Protein AF-A0A5R9PX91-F1 (afdb_monomer_lite)

pLDDT: mean 71.37, std 10.43, range [42.34, 85.38]

Organism: NCBI:txid161398

Secondary structure (DSSP, 8-state):
-HHHHHHHHHHHHHHHHHHHHHHHHHHHHHHHHHS---HHHHHHHHHHHHHHHHHHHHHHHTT-HHHHHHHHHHHHHHHHHHH-SSGGGHHHHHHHHHHHHHHHHHHHHHTHHHHHHHHHHHHHH--

Foldseek 3Di:
DVLVVVLVVLVVVLVVLVVLLVVLVVVLVVLVVVDPDDPVLLVLLLVLLQVLLPVVLVCVVVVVVVVNVVSVCVSLPPVLVVQPPDPVSNSSSSNNPSSSSNNSSVSCNVCVVVSSVVSVVVVVVVD

Structure (mmCIF, N/CA/C/O backbone):
data_AF-A0A5R9PX91-F1
#
_entry.id   AF-A0A5R9PX91-F1
#
loop_
_atom_site.group_PDB
_atom_site.id
_atom_site.type_symbol
_atom_site.label_atom_id
_atom_site.label_alt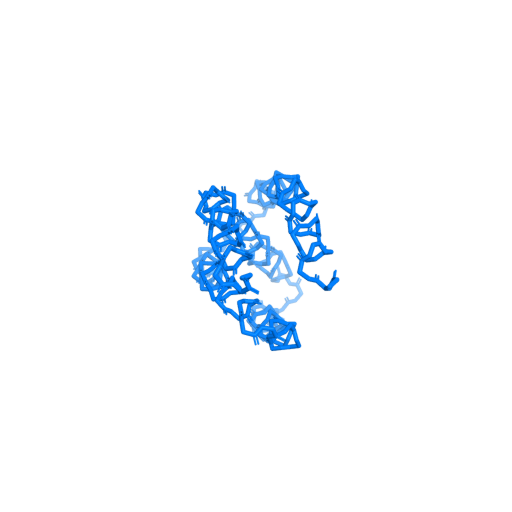_id
_atom_site.label_comp_id
_atom_site.label_asym_id
_atom_site.label_entity_id
_atom_site.label_seq_id
_atom_site.pdbx_PDB_ins_code
_atom_site.Cartn_x
_atom_site.Cartn_y
_atom_site.Cartn_z
_atom_site.occupancy
_atom_site.B_iso_or_equiv
_atom_site.auth_seq_id
_atom_site.auth_comp_id
_atom_site.auth_asym_id
_atom_site.auth_atom_id
_atom_site.pdbx_PDB_model_num
ATOM 1 N N . MET A 1 1 ? -4.653 0.985 29.608 1.00 46.22 1 MET A N 1
ATOM 2 C CA . MET A 1 1 ? -4.145 2.283 29.092 1.00 46.22 1 MET A CA 1
ATOM 3 C C . MET A 1 1 ? -3.630 2.211 27.646 1.00 46.22 1 MET A C 1
ATOM 5 O O . MET A 1 1 ? -3.837 3.182 26.931 1.00 46.22 1 MET A O 1
ATOM 9 N N . GLN A 1 2 ? -3.054 1.093 27.170 1.00 51.03 2 GLN A N 1
ATOM 10 C CA . GLN A 1 2 ? -2.614 0.927 25.766 1.00 51.03 2 GLN A CA 1
ATOM 11 C C . GLN A 1 2 ? -3.743 1.020 24.721 1.00 51.03 2 GLN A C 1
ATOM 13 O O . GLN A 1 2 ? -3.550 1.639 23.681 1.00 51.03 2 GLN A O 1
ATOM 18 N N . GLU A 1 3 ? -4.936 0.474 24.987 1.00 51.03 3 GLU A N 1
ATOM 19 C CA . GLU A 1 3 ? -6.010 0.411 23.975 1.00 51.03 3 GLU A CA 1
ATOM 20 C C . GLU A 1 3 ? -6.609 1.780 23.605 1.00 51.03 3 GLU A C 1
ATOM 22 O O . GLU A 1 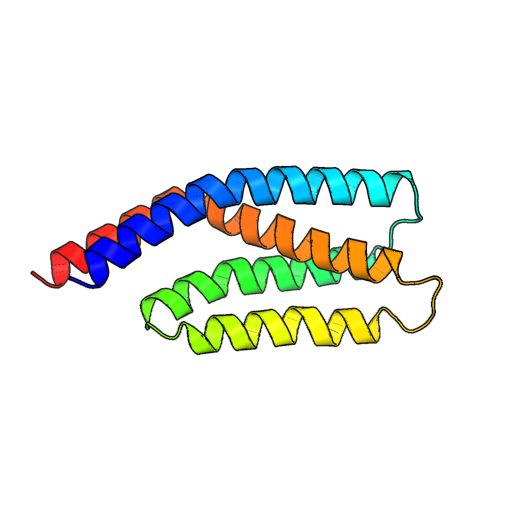3 ? -6.911 2.031 22.440 1.00 51.03 3 GLU A O 1
ATOM 27 N N . ALA A 1 4 ? -6.733 2.700 24.570 1.00 52.50 4 ALA A N 1
ATOM 28 C CA . ALA A 1 4 ? -7.176 4.072 24.304 1.00 52.50 4 ALA A CA 1
ATOM 29 C C . ALA A 1 4 ? -6.136 4.849 23.480 1.00 52.50 4 ALA A C 1
ATOM 31 O O . ALA A 1 4 ? -6.496 5.621 22.591 1.00 52.50 4 ALA A O 1
ATOM 32 N N . HIS A 1 5 ? -4.848 4.592 23.733 1.00 55.66 5 HIS A N 1
ATOM 33 C CA . HIS A 1 5 ? -3.752 5.156 22.954 1.00 55.66 5 HIS A CA 1
ATOM 34 C C . HIS A 1 5 ? -3.746 4.593 21.524 1.00 55.66 5 HIS A C 1
ATOM 36 O O . HIS A 1 5 ? -3.615 5.360 20.575 1.00 55.66 5 HIS A O 1
ATOM 42 N N . LEU A 1 6 ? -3.984 3.285 21.354 1.00 56.44 6 LEU A N 1
ATOM 43 C CA . LEU A 1 6 ? -4.095 2.621 20.050 1.00 56.44 6 LEU A CA 1
ATOM 44 C C . LEU A 1 6 ? -5.291 3.140 19.238 1.00 56.44 6 LEU A C 1
ATOM 46 O O . LEU A 1 6 ? -5.172 3.395 18.044 1.00 56.44 6 LEU A O 1
ATOM 50 N N . ALA A 1 7 ? -6.441 3.345 19.885 1.00 57.28 7 ALA A N 1
ATOM 51 C CA . ALA A 1 7 ? -7.637 3.885 19.241 1.00 57.28 7 ALA A CA 1
ATOM 52 C C . ALA A 1 7 ? -7.434 5.331 18.759 1.00 57.28 7 ALA A C 1
ATOM 54 O O . ALA A 1 7 ? -7.856 5.672 17.651 1.00 57.28 7 ALA A O 1
ATOM 55 N N . ASN A 1 8 ? -6.754 6.167 19.553 1.00 60.47 8 ASN A N 1
ATOM 56 C CA . ASN A 1 8 ? -6.388 7.523 19.139 1.00 60.47 8 ASN A CA 1
ATOM 57 C C . ASN A 1 8 ? -5.351 7.509 18.008 1.00 60.47 8 ASN A C 1
ATOM 59 O O . ASN A 1 8 ? -5.501 8.246 17.035 1.00 60.47 8 ASN A O 1
ATOM 63 N N . PHE A 1 9 ? -4.352 6.626 18.087 1.00 63.06 9 PHE A N 1
ATOM 64 C CA . PHE A 1 9 ? -3.337 6.473 17.044 1.00 63.06 9 PHE A CA 1
ATOM 65 C C . PHE A 1 9 ? -3.956 6.024 15.716 1.00 63.06 9 PHE A C 1
ATOM 67 O O . PHE A 1 9 ? -3.698 6.626 14.679 1.00 63.06 9 PHE A O 1
ATOM 74 N N . ASN A 1 10 ? -4.863 5.045 15.752 1.00 64.88 10 ASN A N 1
ATOM 75 C CA . ASN A 1 10 ? -5.586 4.566 14.575 1.00 64.88 10 ASN A CA 1
ATOM 76 C C . ASN A 1 10 ? -6.490 5.651 13.982 1.00 64.88 10 ASN A C 1
ATOM 78 O O . ASN A 1 10 ? -6.583 5.765 12.762 1.00 64.88 10 ASN A O 1
ATOM 82 N N . LYS A 1 11 ? -7.122 6.491 14.813 1.00 64.62 11 LYS A N 1
ATOM 83 C CA . LYS A 1 11 ? -7.921 7.626 14.330 1.00 64.62 11 LYS A CA 1
ATOM 84 C C . LYS A 1 11 ? -7.061 8.629 13.555 1.00 64.62 11 LYS A C 1
ATOM 86 O O . LYS A 1 11 ? -7.425 8.987 12.436 1.00 64.62 11 LYS A O 1
ATOM 91 N N . VAL A 1 12 ? -5.915 9.025 14.114 1.00 68.00 12 VAL A N 1
ATOM 92 C CA . VAL A 1 12 ? -4.960 9.931 13.451 1.00 68.00 12 VAL A CA 1
ATOM 93 C C . VAL A 1 12 ? -4.409 9.294 12.177 1.00 68.00 12 VAL A C 1
ATOM 95 O O . VAL A 1 12 ? -4.365 9.943 11.134 1.00 68.00 12 VAL A O 1
ATOM 98 N N . PHE A 1 13 ? -4.051 8.011 12.227 1.00 65.75 13 PHE A N 1
ATOM 99 C CA . PHE A 1 13 ? -3.542 7.287 11.068 1.00 65.75 13 PHE A CA 1
ATOM 100 C C . PHE A 1 13 ? -4.570 7.246 9.938 1.00 65.75 13 PHE A C 1
ATOM 102 O O . PHE A 1 13 ? -4.233 7.491 8.787 1.00 65.75 13 PHE A O 1
ATOM 109 N N . ILE A 1 14 ? -5.841 7.015 10.258 1.00 66.25 14 ILE A N 1
ATOM 110 C CA . ILE A 1 14 ? -6.927 7.017 9.281 1.00 66.25 14 ILE A CA 1
ATOM 111 C C . ILE A 1 14 ? -7.176 8.421 8.694 1.00 66.25 14 ILE A C 1
ATOM 113 O O . ILE A 1 14 ? -7.469 8.545 7.505 1.00 66.25 14 ILE A O 1
ATOM 117 N N . GLU A 1 15 ? -7.085 9.486 9.493 1.00 68.94 15 GLU A N 1
ATOM 118 C CA . GLU A 1 15 ? -7.188 10.868 8.991 1.00 68.94 15 GLU A CA 1
ATOM 119 C C . GLU A 1 15 ? -6.019 11.221 8.061 1.00 68.94 15 GLU A C 1
ATOM 121 O O . GLU A 1 15 ? -6.212 11.871 7.033 1.00 68.94 15 GLU A O 1
ATOM 126 N N . LYS A 1 16 ? -4.814 10.737 8.373 1.00 72.06 16 LYS A N 1
ATOM 127 C CA . LYS A 1 16 ? -3.629 10.901 7.524 1.00 72.06 16 LYS A CA 1
ATOM 128 C C . LYS A 1 16 ? -3.641 9.980 6.302 1.00 72.06 16 LYS A C 1
ATOM 130 O O . LYS A 1 16 ? -3.122 10.377 5.264 1.00 72.06 16 LYS A O 1
ATOM 135 N N . ALA A 1 17 ? -4.282 8.814 6.372 1.00 67.75 17 ALA A N 1
ATOM 136 C CA . ALA A 1 17 ? -4.377 7.865 5.262 1.00 67.75 17 ALA A CA 1
ATOM 137 C C . ALA A 1 17 ? -5.079 8.470 4.039 1.00 67.75 17 ALA A C 1
ATOM 139 O O . ALA A 1 17 ? -4.660 8.205 2.919 1.00 67.75 17 ALA A O 1
ATOM 140 N N . GLY A 1 18 ? -6.081 9.336 4.240 1.00 71.25 18 GLY A N 1
ATOM 141 C CA . GLY A 1 18 ? -6.725 10.061 3.138 1.00 71.25 18 GLY A CA 1
ATOM 142 C C . GLY A 1 18 ? -5.761 10.993 2.393 1.00 71.25 18 GLY A C 1
ATOM 143 O O . GLY A 1 18 ? -5.747 11.013 1.166 1.00 71.25 18 GLY A O 1
ATOM 144 N N . TRP A 1 19 ? -4.897 11.705 3.124 1.00 75.31 19 TRP A N 1
ATOM 145 C CA . TRP A 1 19 ? -3.852 12.545 2.530 1.00 75.31 19 TRP A CA 1
ATOM 146 C C . TRP A 1 19 ? -2.778 11.719 1.826 1.00 75.31 19 TRP A C 1
ATOM 148 O O . TRP A 1 19 ? -2.380 12.059 0.716 1.00 75.31 19 TRP A O 1
ATOM 158 N N . ILE A 1 20 ? -2.345 10.612 2.436 1.00 77.88 20 ILE A N 1
ATOM 159 C CA . ILE A 1 20 ? -1.373 9.694 1.830 1.00 77.88 20 ILE A CA 1
ATOM 160 C C . ILE A 1 20 ? -1.935 9.121 0.525 1.00 77.88 20 ILE A C 1
ATOM 162 O O . ILE A 1 20 ? -1.233 9.118 -0.483 1.00 77.88 20 ILE A O 1
ATOM 166 N N . MET A 1 21 ? -3.204 8.704 0.513 1.00 79.44 21 MET A N 1
ATOM 167 C CA . MET A 1 21 ? -3.899 8.212 -0.678 1.00 79.44 21 MET A CA 1
ATOM 168 C C . MET A 1 21 ? -3.957 9.279 -1.777 1.00 79.44 21 MET A C 1
ATOM 170 O O . MET A 1 21 ? -3.620 8.988 -2.921 1.00 79.44 21 MET A O 1
ATOM 174 N N . ALA A 1 22 ? -4.334 10.517 -1.440 1.00 77.38 22 ALA A N 1
ATOM 175 C CA . ALA A 1 22 ? -4.424 11.611 -2.407 1.00 77.38 22 ALA A CA 1
ATOM 176 C C . ALA A 1 22 ? -3.057 11.950 -3.023 1.00 77.38 22 ALA A C 1
ATOM 178 O O . ALA A 1 22 ? -2.936 12.027 -4.244 1.00 77.38 22 ALA A O 1
ATOM 179 N N . VAL A 1 23 ? -2.015 12.087 -2.195 1.00 82.00 23 VAL A N 1
ATOM 180 C CA . VAL A 1 23 ? -0.653 12.407 -2.654 1.00 82.00 23 VAL A CA 1
ATOM 181 C C . VAL A 1 23 ? -0.076 11.276 -3.506 1.00 82.00 23 VAL A C 1
ATOM 183 O O . VAL A 1 23 ? 0.483 11.540 -4.567 1.00 82.00 23 VAL A O 1
ATOM 186 N N . SER A 1 24 ? -0.244 10.018 -3.085 1.00 80.06 24 SER A N 1
ATOM 187 C CA . SER A 1 24 ? 0.252 8.865 -3.850 1.00 80.06 24 SER A CA 1
ATOM 188 C C . SER A 1 24 ? -0.494 8.672 -5.173 1.00 80.06 24 SER A C 1
ATOM 190 O O . SER A 1 24 ? 0.149 8.409 -6.185 1.00 80.06 24 SER A O 1
ATOM 192 N N . SER A 1 25 ? -1.809 8.908 -5.205 1.00 79.81 25 SER A N 1
ATOM 193 C CA . SER A 1 25 ? -2.596 8.873 -6.448 1.00 79.81 25 SER A CA 1
ATOM 194 C C . SER A 1 25 ? -2.164 9.967 -7.424 1.00 79.81 25 SER A C 1
ATOM 196 O O . SER A 1 25 ? -2.031 9.714 -8.619 1.00 79.81 25 SER A O 1
ATOM 198 N N . LEU A 1 26 ? -1.913 11.182 -6.922 1.00 84.88 26 LEU A N 1
ATOM 199 C CA . LEU A 1 26 ? -1.469 12.305 -7.747 1.00 84.88 26 LEU A CA 1
ATOM 200 C C . LEU A 1 26 ? -0.062 12.062 -8.313 1.00 84.88 26 LEU A C 1
ATOM 202 O O . LEU A 1 26 ? 0.180 12.306 -9.493 1.00 84.88 26 LEU A O 1
ATOM 206 N N . ALA A 1 27 ? 0.847 11.529 -7.494 1.00 82.81 27 ALA A N 1
ATOM 207 C CA . ALA A 1 27 ? 2.187 11.148 -7.929 1.00 82.81 27 ALA A CA 1
ATOM 208 C C . ALA A 1 27 ? 2.156 10.010 -8.964 1.00 82.81 27 ALA A C 1
ATOM 210 O O . ALA A 1 27 ? 2.891 10.060 -9.949 1.00 82.81 27 ALA A O 1
ATOM 211 N N . LEU A 1 28 ? 1.281 9.013 -8.779 1.00 81.81 28 LEU A N 1
ATOM 212 C CA . LEU A 1 28 ? 1.107 7.911 -9.726 1.00 81.81 28 LEU A CA 1
ATOM 213 C C . LEU A 1 28 ? 0.566 8.411 -11.071 1.00 81.81 28 LEU A C 1
ATOM 215 O O . LEU A 1 28 ? 1.093 8.034 -12.114 1.00 81.81 28 LEU A O 1
ATOM 219 N N . LEU A 1 29 ? -0.432 9.300 -11.051 1.00 83.31 29 LEU A N 1
ATOM 220 C CA . LEU A 1 29 ? -0.953 9.950 -12.258 1.00 83.31 29 LEU A CA 1
ATOM 221 C C . LEU A 1 29 ? 0.135 10.745 -12.986 1.00 83.31 29 LEU A C 1
ATOM 223 O O . LEU A 1 29 ? 0.263 10.619 -14.200 1.00 83.31 29 LEU A O 1
ATOM 227 N N . GLY A 1 30 ? 0.950 11.508 -12.252 1.00 81.44 30 GLY A N 1
ATOM 228 C CA . GLY A 1 30 ? 2.085 12.231 -12.825 1.00 81.44 30 GLY A CA 1
ATOM 229 C C . GLY A 1 30 ? 3.093 11.299 -13.501 1.00 81.44 30 GLY A C 1
ATOM 230 O O . GLY A 1 30 ? 3.516 11.561 -14.622 1.00 81.44 30 GLY A O 1
ATOM 231 N N . LEU A 1 31 ? 3.427 10.171 -12.870 1.00 80.56 31 LEU A N 1
ATOM 232 C CA . LEU A 1 31 ? 4.341 9.182 -13.448 1.00 80.56 31 LEU A CA 1
ATOM 233 C C . LEU A 1 31 ? 3.773 8.483 -14.684 1.00 80.56 31 LEU A C 1
ATOM 235 O O . LEU A 1 31 ? 4.535 8.222 -15.604 1.00 80.56 31 LEU A O 1
ATOM 239 N N . ILE A 1 32 ? 2.471 8.192 -14.720 1.00 81.19 32 ILE A N 1
ATOM 240 C CA . ILE A 1 32 ? 1.811 7.587 -15.890 1.00 81.19 32 ILE A CA 1
ATOM 241 C C . ILE A 1 32 ? 1.701 8.588 -17.051 1.00 81.19 32 ILE A C 1
ATOM 243 O O . ILE A 1 32 ? 1.711 8.184 -18.208 1.00 81.19 32 ILE A O 1
ATOM 247 N N . MET A 1 33 ? 1.588 9.890 -16.768 1.00 81.44 33 MET A N 1
ATOM 248 C CA . MET A 1 33 ? 1.553 10.922 -17.811 1.00 81.44 33 MET A CA 1
ATOM 249 C C . MET A 1 33 ? 2.934 11.235 -18.400 1.00 81.44 33 MET A C 1
ATOM 251 O O . MET A 1 33 ? 3.016 11.630 -19.559 1.00 81.44 33 MET A O 1
ATOM 255 N N . VAL A 1 34 ? 3.999 11.113 -17.602 1.00 80.75 34 VAL A N 1
ATOM 256 C CA . VAL A 1 34 ? 5.368 11.486 -18.006 1.00 80.75 34 VAL A CA 1
ATOM 257 C C . VAL A 1 34 ? 6.164 10.293 -18.545 1.00 80.75 34 VAL A C 1
ATOM 259 O O . VAL A 1 34 ? 7.034 10.483 -19.391 1.00 80.75 34 VAL A O 1
ATOM 262 N N . PHE A 1 35 ? 5.877 9.076 -18.080 1.00 77.25 35 PHE A N 1
ATOM 263 C CA . PHE A 1 35 ? 6.592 7.855 -18.455 1.00 77.25 35 PHE A CA 1
ATOM 264 C C . PHE A 1 35 ? 5.622 6.766 -18.909 1.00 77.25 35 PHE A C 1
ATOM 266 O O . PHE A 1 35 ? 4.464 6.745 -18.493 1.00 77.25 35 PHE A O 1
ATOM 273 N N . ASP A 1 36 ? 6.118 5.814 -19.703 1.00 79.56 36 ASP A N 1
ATOM 274 C CA . ASP A 1 36 ? 5.316 4.668 -20.122 1.00 79.56 36 ASP A CA 1
ATOM 275 C C . ASP A 1 36 ? 4.799 3.871 -18.918 1.00 79.56 36 ASP A C 1
ATOM 277 O O . ASP A 1 36 ? 5.486 3.624 -17.918 1.00 79.56 36 ASP A O 1
ATOM 281 N N . SER A 1 37 ? 3.529 3.483 -19.005 1.00 75.38 37 SER A N 1
ATOM 282 C CA . SER A 1 37 ? 2.870 2.725 -17.953 1.00 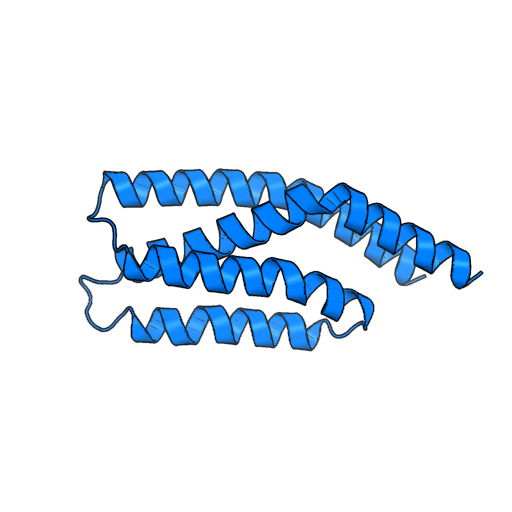75.38 37 SER A CA 1
ATOM 283 C C . SER A 1 37 ? 3.264 1.256 -18.034 1.00 75.38 37 SER A C 1
ATOM 285 O O . SER A 1 37 ? 2.962 0.562 -19.007 1.00 75.38 37 SER A O 1
ATOM 287 N N . SER A 1 38 ? 3.891 0.747 -16.975 1.00 80.62 38 SER A N 1
ATOM 288 C CA . SER A 1 38 ? 4.142 -0.683 -16.851 1.00 80.62 38 SER A CA 1
ATOM 289 C C . SER A 1 38 ? 2.920 -1.372 -16.262 1.00 80.62 38 SER A C 1
ATOM 291 O O . SER A 1 38 ? 2.693 -1.353 -15.050 1.00 80.62 38 SER A O 1
ATOM 293 N N . VAL A 1 39 ? 2.149 -2.034 -17.130 1.00 80.38 39 VAL A N 1
ATOM 294 C CA . VAL A 1 39 ? 0.984 -2.833 -16.723 1.00 80.38 39 VAL A CA 1
ATOM 295 C C . VAL A 1 39 ? 1.374 -3.800 -15.608 1.00 80.38 39 VAL A C 1
ATOM 297 O O . VAL A 1 39 ? 0.705 -3.830 -14.586 1.00 80.38 39 VAL A O 1
ATOM 300 N N . LEU A 1 40 ? 2.499 -4.507 -15.754 1.00 79.38 40 LEU A N 1
ATOM 301 C CA . LEU A 1 40 ? 2.979 -5.497 -14.788 1.00 79.38 40 LEU A CA 1
ATOM 302 C C . LEU A 1 40 ? 3.257 -4.896 -13.399 1.00 79.38 40 LEU A C 1
ATOM 304 O O . LEU A 1 40 ? 2.899 -5.502 -12.387 1.00 79.38 40 LEU A O 1
ATOM 308 N N . ALA A 1 41 ? 3.845 -3.697 -13.335 1.00 79.81 41 ALA A N 1
ATOM 309 C CA . ALA A 1 41 ? 4.080 -3.000 -12.071 1.00 79.81 41 ALA A CA 1
ATOM 310 C C . ALA A 1 41 ? 2.776 -2.549 -11.408 1.00 79.81 41 ALA A C 1
ATOM 312 O O . ALA A 1 41 ? 2.630 -2.681 -10.192 1.00 79.81 41 ALA A O 1
ATOM 313 N N . LEU A 1 42 ? 1.808 -2.077 -12.198 1.00 82.88 42 LEU A N 1
ATOM 314 C CA . LEU A 1 42 ? 0.491 -1.701 -11.691 1.00 82.88 42 LEU A CA 1
ATOM 315 C C . LEU A 1 42 ? -0.281 -2.920 -11.166 1.00 82.88 42 LEU A C 1
ATOM 317 O O . LEU A 1 42 ? -0.827 -2.858 -10.064 1.00 82.88 42 LEU A O 1
ATOM 321 N N . THR A 1 43 ? -0.304 -4.051 -11.885 1.00 82.88 43 THR A N 1
ATOM 322 C CA . THR A 1 43 ? -1.024 -5.255 -11.427 1.00 82.88 43 THR A CA 1
ATOM 323 C C . THR A 1 43 ? -0.397 -5.863 -10.179 1.00 82.88 43 THR A C 1
ATOM 325 O O . THR A 1 43 ? -1.122 -6.204 -9.239 1.00 82.88 43 THR A O 1
ATOM 328 N N . LEU A 1 44 ? 0.934 -5.988 -10.131 1.00 82.12 44 LEU A N 1
ATOM 329 C CA . LEU A 1 44 ? 1.632 -6.468 -8.934 1.00 82.12 44 LEU A CA 1
ATOM 330 C C . LEU A 1 44 ? 1.435 -5.509 -7.761 1.00 82.12 44 LEU A C 1
ATOM 332 O O . LEU A 1 44 ? 1.145 -5.952 -6.649 1.00 82.12 44 LEU A O 1
ATOM 336 N N . GLY A 1 45 ? 1.532 -4.204 -8.021 1.00 83.06 45 GLY A N 1
ATOM 337 C CA . GLY A 1 45 ? 1.347 -3.172 -7.012 1.00 83.06 45 GLY A CA 1
ATOM 338 C C . GLY A 1 45 ? -0.056 -3.202 -6.417 1.00 83.06 45 GLY A C 1
ATOM 339 O O . GLY A 1 45 ? -0.216 -3.210 -5.199 1.00 83.06 45 GLY A O 1
ATOM 340 N N . ALA A 1 46 ? -1.084 -3.324 -7.255 1.00 83.75 46 ALA A N 1
ATOM 341 C CA . ALA A 1 46 ? -2.463 -3.440 -6.796 1.00 83.75 46 ALA A CA 1
ATOM 342 C C . ALA A 1 46 ? -2.701 -4.734 -6.004 1.00 83.75 46 ALA A C 1
ATOM 344 O O . ALA A 1 46 ? -3.330 -4.699 -4.947 1.00 83.75 46 ALA A O 1
ATOM 345 N N . SER A 1 47 ? -2.156 -5.862 -6.464 1.00 85.12 47 SER A N 1
ATOM 346 C CA . SER A 1 47 ? -2.314 -7.162 -5.795 1.00 85.12 47 SER A CA 1
ATOM 347 C C . SER A 1 47 ? -1.686 -7.157 -4.397 1.00 85.12 47 SER A C 1
ATOM 349 O O . SER A 1 47 ? -2.321 -7.555 -3.418 1.00 85.12 47 SER A O 1
ATOM 351 N N . ILE A 1 48 ? -0.460 -6.640 -4.284 1.00 85.38 48 ILE A N 1
ATOM 352 C CA . ILE A 1 48 ? 0.248 -6.505 -3.007 1.00 85.38 48 ILE A CA 1
ATOM 353 C C . ILE A 1 48 ? -0.422 -5.447 -2.125 1.00 85.38 48 ILE A C 1
ATOM 355 O O . ILE A 1 48 ? -0.578 -5.664 -0.922 1.00 85.38 48 ILE A O 1
ATOM 359 N N . GLY A 1 49 ? -0.881 -4.336 -2.702 1.00 82.38 49 GLY A N 1
ATOM 360 C CA . GLY A 1 49 ? -1.623 -3.297 -1.988 1.00 82.38 49 GLY A CA 1
ATOM 361 C C . GLY A 1 49 ? -2.911 -3.829 -1.362 1.00 82.38 49 GLY A C 1
ATOM 362 O O . GLY A 1 49 ? -3.163 -3.574 -0.185 1.00 82.38 49 GLY A O 1
ATOM 363 N N . LEU A 1 50 ? -3.682 -4.637 -2.097 1.00 84.00 50 LEU A N 1
ATOM 364 C CA . LEU A 1 50 ? -4.878 -5.311 -1.579 1.00 84.00 50 LEU A CA 1
ATOM 365 C C . LEU A 1 50 ? -4.532 -6.269 -0.436 1.00 84.00 50 LEU A C 1
ATOM 367 O O . LEU A 1 50 ? -5.172 -6.229 0.616 1.00 84.00 50 LEU A O 1
ATOM 371 N N . PHE A 1 51 ? -3.506 -7.103 -0.622 1.00 83.69 51 PHE A N 1
ATOM 372 C CA . PHE A 1 51 ? -3.078 -8.064 0.393 1.00 83.69 51 PHE A CA 1
ATOM 373 C C . PHE A 1 51 ? -2.657 -7.358 1.689 1.00 83.69 51 PHE A C 1
ATOM 375 O O . PHE A 1 51 ? -3.168 -7.660 2.767 1.00 83.69 51 PHE A O 1
ATOM 382 N N . THR A 1 52 ? -1.797 -6.347 1.578 1.00 81.00 52 THR A N 1
ATOM 383 C CA . THR A 1 52 ? -1.333 -5.539 2.714 1.00 81.00 52 THR A CA 1
ATOM 384 C C . THR A 1 52 ? -2.500 -4.806 3.380 1.00 81.00 52 THR A C 1
ATOM 386 O O . THR A 1 52 ? -2.636 -4.810 4.605 1.00 81.00 52 THR A O 1
ATOM 389 N N . GLY A 1 53 ? -3.401 -4.243 2.570 1.00 75.31 53 GLY A N 1
ATOM 390 C CA . GLY A 1 53 ? -4.601 -3.543 3.013 1.00 75.31 53 GLY A CA 1
ATOM 391 C C . GLY A 1 53 ? -5.543 -4.414 3.850 1.00 75.31 53 GLY A C 1
ATOM 392 O O . GLY A 1 53 ? -6.127 -3.916 4.813 1.00 75.31 53 GLY A O 1
ATOM 393 N N . MET A 1 54 ? -5.659 -5.706 3.528 1.00 78.00 54 MET A N 1
ATOM 394 C CA . MET A 1 54 ? -6.499 -6.669 4.254 1.00 78.00 54 MET A CA 1
ATOM 395 C C . MET A 1 54 ? -5.801 -7.312 5.459 1.00 78.00 54 MET A C 1
ATOM 397 O O . MET A 1 54 ? -6.433 -7.516 6.497 1.00 78.00 54 MET A O 1
ATOM 401 N N . VAL A 1 55 ? -4.511 -7.638 5.341 1.00 77.25 55 VAL A N 1
ATOM 402 C CA . VAL A 1 55 ? -3.774 -8.407 6.358 1.00 77.25 55 VAL A CA 1
ATOM 403 C C . VAL A 1 55 ? -3.294 -7.524 7.511 1.00 77.25 55 VAL A C 1
ATOM 405 O O . VAL A 1 55 ? -3.379 -7.937 8.670 1.00 77.25 55 VAL A O 1
ATOM 408 N N . CYS A 1 56 ? -2.859 -6.290 7.237 1.00 73.19 56 CYS A N 1
ATOM 409 C CA . CYS A 1 56 ? -2.351 -5.394 8.278 1.00 73.19 56 CYS A CA 1
ATOM 410 C C . CYS A 1 56 ? -3.350 -5.118 9.419 1.00 73.19 56 CYS A C 1
ATOM 412 O O . CYS A 1 56 ? -2.928 -5.158 10.579 1.00 73.19 56 CYS A O 1
ATOM 414 N N . PRO A 1 57 ? -4.654 -4.888 9.161 1.00 66.75 57 PRO A N 1
ATOM 415 C CA . PRO A 1 57 ? -5.655 -4.746 10.222 1.00 66.75 57 PRO A CA 1
ATOM 416 C C . PRO A 1 57 ? -5.787 -5.986 11.120 1.00 66.75 57 PRO A C 1
ATOM 418 O O . PRO A 1 57 ? -5.941 -5.853 12.335 1.00 66.75 57 PRO A O 1
ATOM 421 N N . LEU A 1 58 ? -5.693 -7.192 10.544 1.00 69.06 58 LEU A N 1
ATOM 422 C CA . LEU A 1 58 ? -5.784 -8.460 11.282 1.00 69.06 58 LEU A CA 1
ATOM 423 C C . LEU A 1 58 ? -4.561 -8.684 12.177 1.00 69.06 58 LEU A C 1
ATOM 425 O O . LEU A 1 58 ? -4.685 -9.127 13.318 1.00 69.06 58 LEU A O 1
ATOM 429 N N . LEU A 1 59 ? -3.374 -8.350 11.677 1.00 69.75 59 LEU A N 1
ATOM 430 C CA . LEU A 1 59 ? -2.132 -8.421 12.446 1.00 69.75 59 LEU A CA 1
ATOM 431 C C . LEU A 1 59 ? -2.100 -7.386 13.574 1.00 69.75 59 LEU A C 1
ATOM 433 O O . LEU A 1 59 ? -1.660 -7.698 14.683 1.00 69.75 59 LEU A O 1
ATOM 437 N N . TRP A 1 60 ? -2.659 -6.196 13.337 1.00 66.00 60 TRP A N 1
ATOM 438 C CA . TRP A 1 60 ? -2.814 -5.178 14.375 1.00 66.00 60 TRP A CA 1
ATOM 439 C C . TRP A 1 60 ? -3.735 -5.647 15.508 1.00 66.00 60 TRP A C 1
ATOM 441 O O . TRP A 1 60 ? -3.474 -5.365 16.675 1.00 66.00 60 TRP A O 1
ATOM 451 N N . GLN A 1 61 ? -4.780 -6.422 15.195 1.00 64.88 61 GLN A N 1
ATOM 452 C CA . GLN A 1 61 ? -5.680 -6.991 16.206 1.00 64.88 61 GLN A CA 1
ATOM 453 C C . GLN A 1 61 ? -4.960 -7.931 17.185 1.00 64.88 61 GLN A C 1
ATOM 455 O O . GLN A 1 61 ? -5.353 -8.003 18.357 1.00 64.88 61 GLN A O 1
ATOM 460 N N . LYS A 1 62 ? -3.944 -8.655 16.701 1.00 66.94 62 LYS A N 1
ATOM 461 C CA . LYS A 1 62 ? -3.140 -9.613 17.473 1.00 66.94 62 LYS A CA 1
ATOM 462 C C . LYS A 1 62 ? -1.923 -8.975 18.159 1.00 66.94 62 LYS A C 1
ATOM 464 O O . LYS A 1 62 ? -1.112 -9.703 18.715 1.00 66.94 62 LYS A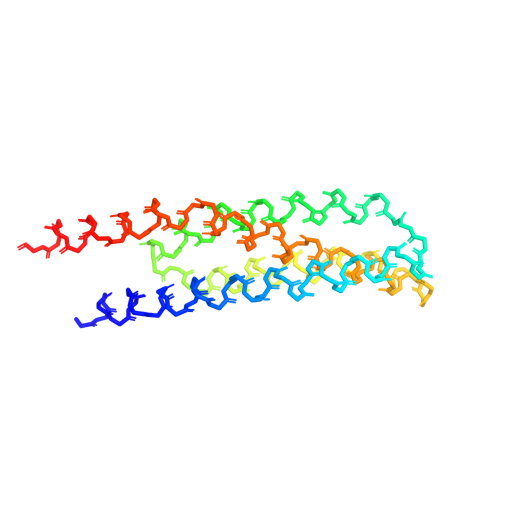 O 1
ATOM 469 N N . ASP A 1 63 ? -1.804 -7.645 18.111 1.00 66.81 63 ASP A N 1
ATOM 470 C CA . ASP A 1 63 ? -0.670 -6.861 18.628 1.00 66.81 63 ASP A CA 1
ATOM 471 C C . ASP A 1 63 ? 0.693 -7.232 18.000 1.00 66.81 63 ASP A C 1
ATOM 473 O O . ASP A 1 63 ? 1.763 -6.993 18.555 1.00 66.81 63 ASP A O 1
ATOM 477 N N . LEU A 1 64 ? 0.669 -7.791 16.784 1.00 69.50 64 LEU A N 1
ATOM 478 C CA . LEU A 1 64 ? 1.858 -8.208 16.032 1.00 69.50 64 LEU A CA 1
ATOM 479 C C . LEU A 1 64 ? 2.404 -7.058 15.171 1.00 69.50 64 LEU A C 1
ATOM 481 O O . LEU A 1 64 ? 2.589 -7.188 13.960 1.00 69.50 64 LEU A O 1
ATOM 485 N N . GLN A 1 65 ? 2.662 -5.907 15.792 1.00 66.19 65 GLN A N 1
ATOM 486 C CA . GLN A 1 65 ? 3.091 -4.683 15.096 1.00 66.19 65 GLN A CA 1
ATOM 487 C C . GLN A 1 65 ? 4.439 -4.855 14.373 1.00 66.19 65 GLN A C 1
ATOM 489 O O . GLN A 1 65 ? 4.622 -4.350 13.266 1.00 66.19 65 GLN A O 1
ATOM 494 N N . PHE A 1 66 ? 5.353 -5.636 14.956 1.00 64.75 66 PHE A N 1
ATOM 495 C CA . PHE A 1 66 ? 6.637 -5.981 14.337 1.00 64.75 66 PHE A CA 1
ATOM 496 C C . PHE A 1 66 ? 6.460 -6.781 13.038 1.00 64.75 66 PHE A C 1
ATOM 498 O O . PHE A 1 66 ? 7.164 -6.546 12.058 1.00 64.75 66 PHE A O 1
ATOM 505 N N . LEU A 1 67 ? 5.474 -7.684 13.002 1.00 66.56 67 LEU A N 1
ATOM 506 C CA . LEU A 1 67 ? 5.198 -8.506 11.827 1.00 66.56 67 LEU A CA 1
ATOM 507 C C . LEU A 1 67 ? 4.589 -7.676 10.691 1.00 66.56 67 LEU A C 1
ATOM 509 O O . LEU A 1 67 ? 4.932 -7.906 9.537 1.00 66.56 67 LEU A O 1
ATOM 513 N N . ASN A 1 68 ? 3.772 -6.665 11.011 1.00 67.62 68 ASN A N 1
ATOM 514 C CA . ASN A 1 68 ? 3.326 -5.674 10.025 1.00 67.62 68 ASN A CA 1
ATOM 515 C C . ASN A 1 68 ? 4.513 -4.946 9.384 1.00 67.62 68 ASN A C 1
ATOM 517 O O . ASN A 1 68 ? 4.562 -4.813 8.164 1.00 67.62 68 ASN A O 1
ATOM 521 N N . LEU A 1 69 ? 5.488 -4.513 10.187 1.00 68.69 69 LEU A N 1
ATOM 522 C CA . LEU A 1 69 ? 6.659 -3.803 9.675 1.00 68.69 69 LEU A CA 1
ATOM 523 C C . LEU A 1 69 ? 7.524 -4.700 8.773 1.00 68.69 69 LEU A C 1
ATOM 525 O O . LEU A 1 69 ? 7.972 -4.267 7.713 1.00 68.69 69 LEU A O 1
ATOM 529 N N . LEU A 1 70 ? 7.734 -5.956 9.171 1.00 70.50 70 LEU A N 1
ATOM 530 C 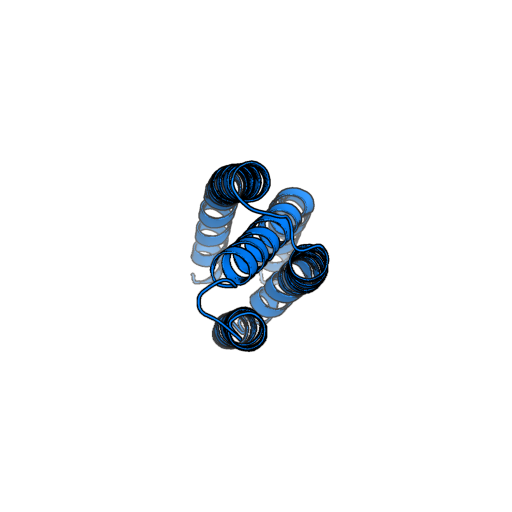CA . LEU A 1 70 ? 8.485 -6.942 8.390 1.00 70.50 70 LEU A CA 1
ATOM 531 C C . LEU A 1 70 ? 7.796 -7.266 7.063 1.00 70.50 70 LEU A C 1
ATOM 533 O O . LEU A 1 70 ? 8.440 -7.268 6.018 1.00 70.50 70 LEU A O 1
ATOM 537 N N . LEU A 1 71 ? 6.486 -7.506 7.104 1.00 70.19 71 LEU A N 1
ATOM 538 C CA . LEU A 1 71 ? 5.695 -7.925 5.951 1.00 70.19 71 LEU A CA 1
ATOM 539 C C . LEU A 1 71 ? 5.580 -6.802 4.913 1.00 70.19 71 LEU A C 1
ATOM 541 O O . LEU A 1 71 ? 5.754 -7.057 3.724 1.00 70.19 71 LEU A O 1
ATOM 545 N N . VAL A 1 72 ? 5.394 -5.556 5.361 1.00 69.62 72 VAL A N 1
ATOM 546 C CA . VAL A 1 72 ? 5.413 -4.371 4.488 1.00 69.62 72 VAL A CA 1
ATOM 547 C C . VAL A 1 72 ? 6.794 -4.184 3.858 1.00 69.62 72 VAL A C 1
ATOM 549 O O . VAL A 1 72 ? 6.883 -4.013 2.648 1.00 69.62 72 VAL A O 1
ATOM 552 N N . ASN A 1 73 ? 7.882 -4.289 4.625 1.00 69.50 73 ASN A N 1
ATOM 553 C CA . ASN A 1 73 ? 9.227 -4.152 4.058 1.00 69.50 73 ASN A CA 1
ATOM 554 C C . ASN A 1 73 ? 9.550 -5.257 3.041 1.00 69.50 73 ASN A C 1
ATOM 556 O O . ASN A 1 73 ? 10.052 -4.957 1.961 1.00 69.50 73 ASN A O 1
ATOM 560 N N . PHE A 1 74 ? 9.217 -6.518 3.327 1.00 71.62 74 PHE A N 1
ATOM 561 C CA . PHE A 1 74 ? 9.456 -7.625 2.395 1.00 71.62 74 PHE A CA 1
ATOM 562 C C . PHE A 1 74 ? 8.658 -7.479 1.093 1.00 71.62 74 PHE A C 1
ATOM 564 O O . PHE A 1 74 ? 9.215 -7.658 0.010 1.00 71.62 74 PHE A O 1
ATOM 571 N N . LEU A 1 75 ? 7.375 -7.120 1.192 1.00 70.50 75 LEU A N 1
ATOM 572 C CA . LEU A 1 75 ? 6.490 -6.950 0.038 1.00 70.50 75 LEU A CA 1
ATOM 573 C C . LEU A 1 75 ? 6.807 -5.708 -0.799 1.00 70.50 75 LEU A C 1
ATOM 575 O O . LEU A 1 75 ? 6.458 -5.669 -1.975 1.00 70.50 75 LEU A O 1
ATOM 579 N N . PHE A 1 76 ? 7.460 -4.702 -0.218 1.00 70.50 76 PHE A N 1
ATOM 580 C CA . PHE A 1 76 ? 7.873 -3.506 -0.946 1.00 70.50 76 PHE A CA 1
ATOM 581 C C . PHE A 1 76 ? 9.262 -3.673 -1.561 1.00 70.50 76 PHE A C 1
ATOM 583 O O . PHE A 1 76 ? 9.449 -3.342 -2.727 1.00 70.50 76 PHE A O 1
ATOM 590 N N . ILE A 1 77 ? 10.237 -4.195 -0.812 1.00 70.69 77 ILE A N 1
ATOM 591 C CA . ILE A 1 77 ? 11.647 -4.202 -1.224 1.00 70.69 77 ILE A CA 1
ATOM 592 C C . ILE A 1 77 ? 11.912 -5.269 -2.288 1.00 70.69 77 ILE A C 1
ATOM 594 O O . ILE A 1 77 ? 12.478 -4.946 -3.328 1.00 70.69 77 ILE A O 1
ATOM 598 N N . LEU A 1 78 ? 11.484 -6.521 -2.082 1.00 70.44 78 LEU A N 1
ATOM 599 C CA . LEU A 1 78 ? 11.816 -7.613 -3.010 1.00 70.44 78 LEU A CA 1
ATOM 600 C C . LEU A 1 78 ? 11.260 -7.394 -4.427 1.00 70.44 78 LEU A C 1
ATOM 602 O O . LEU A 1 78 ? 12.034 -7.513 -5.380 1.00 70.44 78 LEU A O 1
ATOM 606 N N . PRO A 1 79 ? 9.974 -7.032 -4.613 1.00 68.56 79 PRO A N 1
ATOM 607 C CA . PRO A 1 79 ? 9.443 -6.800 -5.952 1.00 68.56 79 PRO A CA 1
ATOM 608 C C . PRO A 1 79 ? 10.010 -5.528 -6.583 1.00 68.56 79 PRO A C 1
ATOM 610 O O . PRO A 1 79 ? 10.249 -5.511 -7.785 1.00 68.56 79 PRO A O 1
ATOM 613 N N . SER A 1 80 ? 10.293 -4.488 -5.789 1.00 66.69 80 SER A N 1
ATOM 614 C CA . SER A 1 80 ? 10.926 -3.266 -6.305 1.00 66.69 80 SER A CA 1
ATOM 615 C C . SER A 1 80 ? 12.340 -3.530 -6.820 1.00 66.69 80 SER A C 1
ATOM 617 O O . SER A 1 80 ? 12.694 -3.037 -7.886 1.00 66.69 80 SER A O 1
ATOM 619 N N . VAL A 1 81 ? 13.129 -4.346 -6.110 1.00 70.69 81 VAL A N 1
ATOM 620 C CA . VAL A 1 81 ? 14.478 -4.751 -6.544 1.00 70.69 81 VAL A CA 1
ATOM 621 C C . VAL A 1 81 ? 14.412 -5.611 -7.807 1.00 70.69 81 VAL A C 1
ATOM 623 O O . VAL A 1 81 ? 15.195 -5.393 -8.724 1.00 70.69 81 VAL A O 1
ATOM 626 N N . TYR A 1 82 ? 13.448 -6.532 -7.901 1.00 71.62 82 TYR A N 1
ATOM 627 C CA . TYR A 1 82 ? 13.232 -7.330 -9.113 1.00 71.62 82 TYR A CA 1
ATOM 628 C C . TYR A 1 82 ? 12.845 -6.470 -10.329 1.00 71.62 82 TYR A C 1
ATOM 630 O O . TYR A 1 82 ? 13.277 -6.738 -11.449 1.00 71.62 82 TYR A O 1
ATOM 638 N N . LEU A 1 83 ? 12.048 -5.420 -10.112 1.00 69.19 83 LEU A N 1
ATOM 639 C CA . LEU A 1 83 ? 11.631 -4.484 -11.159 1.00 69.19 83 LEU A CA 1
ATOM 640 C C . LEU A 1 83 ? 12.731 -3.480 -11.551 1.00 69.19 83 LEU A C 1
ATOM 642 O O . LEU A 1 83 ? 12.636 -2.887 -12.618 1.00 69.19 83 LEU A O 1
ATOM 646 N N . MET A 1 84 ? 13.779 -3.306 -10.738 1.00 68.75 84 MET A N 1
ATOM 647 C CA . MET A 1 84 ? 14.930 -2.420 -10.988 1.00 68.75 84 MET A CA 1
ATOM 648 C C . MET A 1 84 ? 16.064 -3.110 -11.774 1.00 68.75 84 MET A C 1
ATOM 650 O O . MET A 1 84 ? 17.242 -2.849 -11.535 1.00 68.75 84 MET A O 1
ATOM 654 N N . ASN A 1 85 ? 15.747 -3.976 -12.740 1.00 63.94 85 ASN A N 1
ATOM 655 C CA . ASN A 1 85 ? 16.766 -4.692 -13.523 1.00 63.94 85 ASN A CA 1
ATOM 656 C C . ASN A 1 85 ? 17.590 -3.784 -14.469 1.00 63.94 85 ASN A C 1
ATOM 658 O O . ASN A 1 85 ? 18.562 -4.243 -15.064 1.00 63.94 85 ASN A O 1
ATOM 662 N N . SER A 1 86 ? 17.249 -2.496 -14.601 1.00 55.84 86 SER A N 1
ATOM 663 C CA . SER A 1 86 ? 18.092 -1.468 -15.231 1.00 55.84 86 SER A CA 1
ATOM 664 C C . SER A 1 86 ? 17.761 -0.061 -14.709 1.00 55.84 86 SER A C 1
ATOM 666 O O . SER A 1 86 ? 16.680 0.176 -14.165 1.00 55.84 86 SER A O 1
ATOM 668 N N . THR A 1 87 ? 18.670 0.900 -14.905 1.00 56.78 87 THR A N 1
ATOM 669 C CA . THR A 1 87 ? 18.481 2.320 -14.542 1.00 56.78 87 THR A CA 1
ATOM 670 C C . THR A 1 87 ? 17.298 2.979 -15.252 1.00 56.78 87 THR A C 1
ATOM 672 O O . THR A 1 87 ? 16.730 3.933 -14.726 1.00 56.78 87 THR A O 1
ATOM 675 N N . GLU A 1 88 ? 16.875 2.453 -16.402 1.00 58.22 88 GLU A N 1
ATOM 676 C CA . GLU A 1 88 ? 15.680 2.931 -17.098 1.00 58.22 88 GLU A CA 1
ATOM 677 C C . GLU A 1 88 ? 14.386 2.469 -16.420 1.00 58.22 88 GLU A C 1
ATOM 679 O O . GLU A 1 88 ? 13.368 3.121 -16.581 1.00 58.22 88 GLU A O 1
ATOM 684 N N . GLN A 1 89 ? 14.399 1.429 -15.582 1.00 68.81 89 GLN A N 1
ATOM 685 C CA . GLN A 1 89 ? 13.195 0.867 -14.946 1.00 68.81 89 GLN A CA 1
ATOM 686 C C . GLN A 1 89 ? 12.889 1.457 -13.560 1.00 68.81 89 GLN A C 1
ATOM 688 O O . GLN A 1 89 ? 11.979 1.010 -12.861 1.00 68.81 89 GLN A O 1
ATOM 693 N N . VAL A 1 90 ? 13.601 2.508 -13.150 1.00 74.75 90 VAL A N 1
ATOM 694 C CA . VAL A 1 90 ? 13.375 3.172 -11.856 1.00 74.75 90 VAL A CA 1
ATOM 695 C C . VAL A 1 90 ? 11.941 3.709 -11.748 1.00 74.75 90 VAL A C 1
ATOM 697 O O . VAL A 1 90 ? 11.296 3.545 -10.712 1.00 74.75 90 VAL A O 1
ATOM 700 N N . HIS A 1 91 ? 11.394 4.274 -12.829 1.00 76.88 91 HIS A N 1
ATOM 701 C CA . HIS A 1 91 ? 10.007 4.754 -12.861 1.00 76.88 91 HIS A CA 1
ATOM 702 C C . HIS A 1 91 ? 8.983 3.614 -12.714 1.00 76.88 91 HIS A C 1
ATOM 704 O O . HIS A 1 91 ? 7.935 3.817 -12.106 1.00 76.88 91 HIS A O 1
ATOM 710 N N . VAL A 1 92 ? 9.307 2.402 -13.182 1.00 78.81 92 VAL A N 1
ATOM 711 C CA . VAL A 1 92 ? 8.478 1.192 -13.030 1.00 78.81 92 VAL A CA 1
ATOM 712 C C . VAL A 1 92 ? 8.389 0.773 -11.561 1.00 78.81 92 VAL A C 1
ATOM 714 O O . VAL A 1 92 ? 7.302 0.478 -11.062 1.00 78.81 92 VAL A O 1
ATOM 717 N N . ALA A 1 93 ? 9.507 0.816 -10.833 1.00 80.38 93 ALA A N 1
ATOM 718 C CA . ALA A 1 93 ? 9.518 0.565 -9.392 1.00 80.38 93 ALA A CA 1
ATOM 719 C C . ALA A 1 93 ? 8.734 1.642 -8.616 1.00 80.38 93 ALA A C 1
ATOM 721 O O . ALA A 1 93 ? 7.986 1.316 -7.694 1.00 80.38 93 ALA A O 1
ATOM 722 N N . PHE A 1 94 ? 8.820 2.915 -9.021 1.00 80.06 94 PHE A N 1
ATOM 723 C CA . PHE A 1 94 ? 7.999 3.978 -8.430 1.00 80.06 94 PHE A CA 1
ATOM 724 C C . PHE A 1 94 ? 6.501 3.797 -8.710 1.00 80.06 94 PHE A C 1
ATOM 726 O O . PHE A 1 94 ? 5.699 3.938 -7.785 1.00 80.06 94 PHE A O 1
ATOM 733 N N . GLN A 1 95 ? 6.116 3.440 -9.941 1.00 82.25 95 GLN A N 1
ATOM 734 C CA . GLN A 1 95 ? 4.729 3.104 -10.288 1.00 82.25 95 GLN A CA 1
ATOM 735 C C . GLN A 1 95 ? 4.215 1.944 -9.423 1.00 82.25 95 GLN A C 1
ATOM 737 O O . GLN A 1 95 ? 3.113 2.030 -8.879 1.00 82.25 95 GLN A O 1
ATOM 742 N N . PHE A 1 96 ? 5.026 0.899 -9.226 1.00 84.56 96 PHE A N 1
ATOM 743 C CA . PHE A 1 96 ? 4.711 -0.209 -8.324 1.00 84.56 96 PHE A CA 1
ATOM 744 C C . PHE A 1 96 ? 4.470 0.279 -6.887 1.00 84.56 96 PHE A C 1
ATOM 746 O O . PHE A 1 96 ? 3.370 0.098 -6.364 1.00 84.56 96 PHE A O 1
ATOM 753 N N . ILE A 1 97 ? 5.453 0.944 -6.266 1.00 82.81 97 ILE A N 1
ATOM 754 C CA . ILE A 1 97 ? 5.379 1.391 -4.863 1.00 82.81 97 ILE A CA 1
ATOM 755 C C . ILE A 1 97 ? 4.166 2.295 -4.639 1.00 82.81 97 ILE A C 1
ATOM 757 O O . ILE A 1 97 ? 3.411 2.103 -3.684 1.00 82.81 97 ILE A O 1
ATOM 761 N N . LEU A 1 98 ? 3.953 3.268 -5.526 1.00 82.62 98 LEU A N 1
ATOM 762 C CA . LEU A 1 98 ? 2.827 4.189 -5.412 1.00 82.62 98 LEU A CA 1
ATOM 763 C C . LEU A 1 98 ? 1.494 3.461 -5.545 1.00 82.62 98 LEU A C 1
ATOM 765 O O . LEU A 1 98 ? 0.595 3.720 -4.752 1.00 82.62 98 LEU A O 1
ATOM 769 N N . THR A 1 99 ? 1.389 2.492 -6.456 1.00 84.75 99 THR A N 1
ATOM 770 C CA . THR A 1 99 ? 0.174 1.679 -6.594 1.00 84.75 99 THR A CA 1
ATOM 771 C C . THR A 1 99 ? -0.099 0.856 -5.336 1.00 84.75 99 THR A C 1
ATOM 773 O O . THR A 1 99 ? -1.237 0.834 -4.864 1.00 84.75 99 THR A O 1
ATOM 776 N N . VAL A 1 100 ? 0.927 0.240 -4.732 1.00 84.62 100 VAL A N 1
ATOM 777 C CA . VAL A 1 100 ? 0.780 -0.489 -3.458 1.00 84.62 100 VAL A CA 1
ATOM 778 C C . VAL A 1 100 ? 0.250 0.439 -2.364 1.00 84.62 100 VAL A C 1
ATOM 780 O O . VAL A 1 100 ? -0.717 0.096 -1.677 1.00 84.62 100 VAL A O 1
ATOM 783 N N . ILE A 1 101 ? 0.851 1.624 -2.214 1.00 83.25 101 ILE A N 1
ATOM 784 C CA . ILE A 1 101 ? 0.454 2.611 -1.200 1.00 83.25 101 ILE A CA 1
ATOM 785 C C . ILE A 1 101 ? -0.983 3.071 -1.440 1.00 83.25 101 ILE A C 1
ATOM 787 O O . ILE A 1 101 ? -1.792 3.051 -0.510 1.00 83.25 101 ILE A O 1
ATOM 791 N N . THR A 1 102 ? -1.324 3.456 -2.669 1.00 83.75 102 THR A N 1
ATOM 792 C CA . THR A 1 102 ? -2.658 3.952 -3.019 1.00 83.75 102 THR A CA 1
ATOM 793 C C . THR A 1 102 ? -3.727 2.892 -2.772 1.00 83.75 102 THR A C 1
ATOM 795 O O . THR A 1 102 ? -4.721 3.173 -2.107 1.00 83.75 102 THR A O 1
ATOM 798 N N . VAL A 1 103 ? -3.519 1.653 -3.220 1.00 84.56 103 VAL A N 1
ATOM 799 C CA . VAL A 1 103 ? -4.511 0.581 -3.051 1.00 84.56 103 VAL A CA 1
ATOM 800 C C . VAL A 1 103 ? -4.632 0.149 -1.587 1.00 84.56 103 VAL A C 1
ATOM 802 O O . VAL A 1 103 ? -5.745 -0.000 -1.083 1.00 84.56 103 VAL A O 1
ATOM 805 N N . SER A 1 104 ? -3.517 0.027 -0.859 1.00 81.56 104 SER A N 1
ATOM 806 C CA . SER A 1 104 ? -3.551 -0.317 0.569 1.00 81.56 104 SER A CA 1
ATOM 807 C C . SER A 1 104 ? -4.252 0.765 1.398 1.00 81.56 104 SER A C 1
ATOM 809 O O . SER A 1 104 ? -5.052 0.452 2.284 1.00 81.56 104 SER A O 1
ATOM 811 N N . THR A 1 105 ? -3.980 2.044 1.121 1.00 78.12 105 THR A N 1
ATOM 812 C CA . THR A 1 105 ? -4.637 3.162 1.818 1.00 78.12 105 THR A CA 1
ATOM 813 C C . THR A 1 105 ? -6.110 3.286 1.444 1.00 78.12 105 THR A C 1
ATOM 815 O O . THR A 1 105 ? -6.928 3.536 2.331 1.00 78.12 105 THR A O 1
ATOM 818 N N . LEU A 1 106 ? -6.476 3.015 0.187 1.00 81.50 106 LEU A N 1
ATOM 819 C CA . LEU A 1 106 ? -7.869 2.940 -0.253 1.00 81.50 106 LEU A CA 1
ATOM 820 C C . LEU A 1 106 ? -8.636 1.854 0.508 1.00 81.50 106 LEU A C 1
ATOM 822 O O . LEU A 1 106 ? -9.729 2.121 1.006 1.00 81.50 106 LEU A O 1
ATOM 826 N N . CYS A 1 107 ? -8.061 0.657 0.675 1.00 79.69 107 CYS A N 1
ATOM 827 C CA . CYS A 1 107 ? -8.671 -0.392 1.495 1.00 79.69 107 CYS A CA 1
ATOM 828 C C . CYS A 1 107 ? -8.957 0.110 2.913 1.00 79.69 107 CYS A C 1
ATOM 830 O O . CYS A 1 107 ? -10.061 -0.062 3.427 1.00 79.69 107 CYS A O 1
ATOM 832 N N . TRP A 1 108 ? -7.997 0.779 3.545 1.00 75.06 108 TRP A N 1
ATOM 833 C CA . TRP A 1 108 ? -8.177 1.277 4.910 1.00 75.06 108 TRP A CA 1
ATOM 834 C C . TRP A 1 108 ? -9.186 2.417 4.988 1.00 75.06 108 TRP A C 1
ATOM 836 O O . TRP A 1 108 ? -9.924 2.514 5.968 1.00 75.06 108 TRP A O 1
AT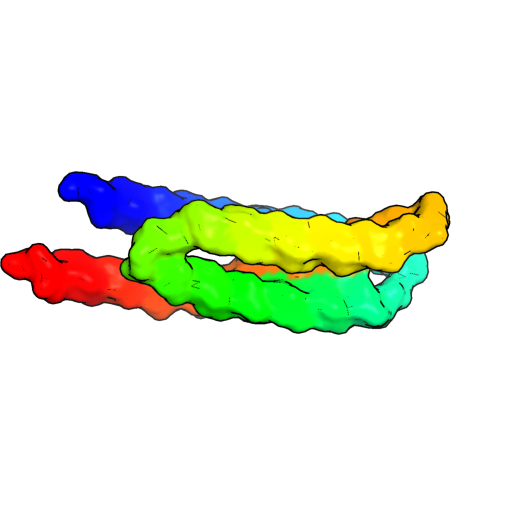OM 846 N N . PHE A 1 109 ? -9.256 3.254 3.955 1.00 74.31 109 PHE A N 1
ATOM 847 C CA . PHE A 1 109 ? -10.252 4.309 3.852 1.00 74.31 109 PHE A CA 1
ATOM 848 C C . PHE A 1 109 ? -11.668 3.734 3.710 1.00 74.31 109 PHE A C 1
ATOM 850 O O . PHE A 1 109 ? -12.561 4.117 4.464 1.00 74.31 109 PHE A O 1
ATOM 857 N N . VAL A 1 110 ? -11.867 2.762 2.815 1.00 75.50 110 VAL A N 1
ATOM 858 C CA . VAL A 1 110 ? -13.165 2.099 2.590 1.00 75.50 110 VAL A CA 1
ATOM 859 C C . VAL A 1 110 ? -13.605 1.311 3.824 1.00 75.50 110 VAL A C 1
ATOM 861 O O . VAL A 1 110 ? -14.760 1.391 4.244 1.00 75.50 110 VAL A O 1
ATOM 864 N N . PHE A 1 111 ? -12.687 0.581 4.457 1.00 71.75 111 PHE A N 1
ATOM 865 C CA . PHE A 1 111 ? -12.992 -0.217 5.642 1.00 71.75 111 PHE A CA 1
ATOM 866 C C . PHE A 1 111 ? -12.909 0.570 6.954 1.00 71.75 111 PHE A C 1
ATOM 868 O O . PHE A 1 111 ? -13.174 -0.009 8.006 1.00 71.75 111 PHE A O 1
ATOM 875 N N . LYS A 1 112 ? -12.635 1.883 6.920 1.00 69.62 112 LYS A N 1
ATOM 876 C CA . LYS A 1 112 ? -12.504 2.773 8.089 1.00 69.62 112 LYS A CA 1
ATOM 877 C C . LYS A 1 112 ? -13.613 2.584 9.118 1.00 69.62 112 LYS A C 1
ATOM 879 O O . LYS A 1 112 ? -13.340 2.435 10.306 1.00 69.62 112 LYS A O 1
ATOM 884 N N . SER A 1 113 ? -14.868 2.607 8.675 1.00 64.19 113 SER A N 1
ATOM 885 C CA . SER A 1 113 ? -16.040 2.500 9.552 1.00 64.19 113 SER A CA 1
ATOM 886 C C . SER A 1 113 ? -16.102 1.142 10.253 1.00 64.19 113 SER A C 1
ATOM 888 O O . SER A 1 113 ? -16.322 1.089 11.464 1.00 64.19 113 SER A O 1
ATOM 890 N N . LYS A 1 114 ? -15.821 0.057 9.522 1.00 66.25 114 LYS A N 1
ATOM 891 C CA . LYS A 1 114 ? -15.723 -1.298 10.079 1.00 66.25 114 LYS A CA 1
ATOM 892 C C . LYS A 1 114 ? -14.531 -1.427 11.022 1.00 66.25 114 LYS A C 1
ATOM 894 O O . LYS A 1 114 ? -14.699 -1.976 12.099 1.00 66.25 114 LYS A O 1
ATOM 899 N N . LEU A 1 115 ? -13.375 -0.863 10.680 1.00 64.62 115 LEU A N 1
ATOM 900 C CA . LEU A 1 115 ? -12.161 -0.876 11.503 1.00 64.62 115 LEU A CA 1
ATOM 901 C C . LEU A 1 115 ? -12.380 -0.146 12.837 1.00 64.62 115 LEU A C 1
ATOM 903 O O . LEU A 1 115 ? -12.060 -0.676 13.897 1.00 64.62 115 LEU A O 1
ATOM 907 N N . ILE A 1 116 ? -13.008 1.033 12.803 1.00 65.25 116 ILE A N 1
ATOM 908 C CA . ILE A 1 116 ? -13.352 1.809 14.004 1.00 65.25 116 ILE A CA 1
ATOM 909 C C . ILE A 1 116 ? -14.395 1.073 14.854 1.00 65.25 116 ILE A C 1
ATOM 911 O O . ILE A 1 116 ? -14.258 1.023 16.077 1.00 65.25 116 ILE A O 1
ATOM 915 N N . ALA A 1 117 ? -15.433 0.499 14.239 1.00 63.53 117 ALA A N 1
ATOM 916 C CA . ALA A 1 117 ? -16.440 -0.284 14.956 1.00 63.53 117 ALA A CA 1
ATOM 917 C C . ALA A 1 117 ? -15.826 -1.539 15.598 1.00 63.53 117 ALA A C 1
ATOM 919 O O . ALA A 1 117 ? -16.080 -1.823 16.765 1.00 63.53 117 ALA A O 1
ATOM 920 N N . PHE A 1 118 ? -14.956 -2.235 14.872 1.00 60.06 118 PHE A N 1
ATOM 921 C CA . PHE A 1 118 ? -14.260 -3.435 15.326 1.00 60.06 118 PHE A CA 1
ATOM 922 C C . PHE A 1 118 ? -13.317 -3.147 16.505 1.00 60.06 118 PHE A C 1
ATOM 924 O O . PHE A 1 118 ? -13.322 -3.874 17.498 1.00 60.06 118 PHE A O 1
ATOM 931 N N . LEU A 1 119 ? -12.595 -2.022 16.468 1.00 60.03 119 LEU A N 1
ATOM 932 C CA . LEU A 1 119 ? -11.783 -1.542 17.593 1.00 60.03 119 LEU A CA 1
ATOM 933 C C . LEU A 1 119 ? -12.638 -1.138 18.809 1.00 60.03 119 LEU A C 1
ATOM 935 O O . LEU A 1 119 ? -12.247 -1.395 19.947 1.00 60.03 119 LEU A O 1
ATOM 939 N N . LYS A 1 120 ? -13.820 -0.541 18.596 1.00 59.31 120 LYS A N 1
ATOM 940 C CA . LYS A 1 120 ? -14.752 -0.187 19.685 1.00 59.31 120 LYS A CA 1
ATOM 941 C C . LYS A 1 120 ? -15.390 -1.410 20.352 1.00 59.31 120 LYS A C 1
ATOM 943 O O . LYS A 1 120 ? -15.603 -1.377 21.561 1.00 59.31 120 LYS A O 1
ATOM 948 N N . ILE A 1 121 ? -15.694 -2.469 19.597 1.00 54.66 121 ILE A N 1
ATOM 949 C CA . ILE A 1 121 ? -16.316 -3.699 20.123 1.00 54.66 121 ILE A CA 1
ATOM 950 C C . ILE A 1 121 ? -15.355 -4.444 21.060 1.00 54.66 121 ILE A C 1
ATOM 952 O O . ILE A 1 121 ? -15.770 -4.842 22.146 1.00 54.66 121 ILE A O 1
ATOM 956 N N . LYS A 1 122 ? -14.065 -4.559 20.710 1.00 49.81 122 LYS A N 1
ATOM 957 C CA . LYS A 1 122 ? -13.059 -5.215 21.570 1.00 49.81 122 LYS A CA 1
ATOM 958 C C . LYS A 1 122 ? -12.914 -4.514 22.932 1.00 49.81 122 LYS A C 1
ATOM 960 O O . LYS A 1 122 ? -12.887 -5.175 23.963 1.00 49.81 122 LYS A O 1
ATOM 965 N N . ASN A 1 123 ? -12.956 -3.180 22.940 1.00 49.00 123 ASN A N 1
ATOM 966 C CA . ASN A 1 123 ? -12.867 -2.356 24.155 1.00 49.00 123 ASN A CA 1
ATOM 967 C C . ASN A 1 123 ? -14.092 -2.515 25.089 1.00 49.00 123 ASN A C 1
ATOM 969 O O . ASN A 1 123 ? -14.021 -2.232 26.281 1.00 49.00 123 ASN A O 1
ATOM 973 N N . LYS A 1 124 ? -15.235 -2.970 24.555 1.00 47.69 124 LYS A N 1
ATOM 974 C CA . LYS A 1 124 ? -16.455 -3.241 25.334 1.00 47.69 124 LYS A CA 1
ATOM 975 C C . LYS A 1 124 ? -16.515 -4.676 25.868 1.00 47.69 124 LYS A C 1
ATOM 977 O O . LYS A 1 124 ? -17.200 -4.900 26.852 1.00 47.69 124 LYS A O 1
ATOM 982 N N . ALA A 1 125 ? -15.830 -5.616 25.213 1.00 48.56 125 ALA A N 1
ATOM 983 C CA . ALA A 1 125 ? -15.757 -7.022 25.618 1.00 48.56 125 ALA A CA 1
ATOM 984 C C . ALA A 1 125 ? -14.658 -7.304 26.663 1.00 48.56 125 ALA A C 1
ATOM 986 O O . ALA A 1 125 ? -14.726 -8.314 27.350 1.00 48.56 125 ALA A O 1
ATOM 987 N N . ASN A 1 126 ? -13.662 -6.417 26.782 1.00 46.06 126 ASN A N 1
ATOM 988 C CA . ASN A 1 126 ? -12.584 -6.475 27.782 1.00 46.06 126 ASN A CA 1
ATOM 989 C C . ASN A 1 126 ? -12.886 -5.673 29.071 1.00 46.06 126 ASN A C 1
ATOM 991 O O . ASN A 1 126 ? -11.981 -5.437 29.873 1.00 46.06 126 ASN A O 1
ATOM 995 N N . ARG A 1 127 ? -14.129 -5.217 29.253 1.00 42.34 127 ARG A N 1
ATOM 996 C CA . ARG A 1 127 ? -14.626 -4.557 30.468 1.00 42.34 127 ARG A CA 1
ATOM 997 C C . ARG A 1 127 ? -15.595 -5.480 31.181 1.00 42.34 127 ARG A C 1
ATOM 999 O O . ARG A 1 127 ? -15.562 -5.463 32.426 1.00 42.34 127 ARG A O 1
#

Sequence (127 aa):
MQEAHLANFNKVFIEKAGWIMAVSSLALLGLIMVFDSSVLALTLGASIGLFTGMVCPLLWQKDLQFLNLLLVNFLFILPSVYLMNSTEQVHVAFQFILTVITVSTLCWFVFKSKLIAFLKIKNKANR

Radius of gyration: 16.41 Å; chains: 1; bounding box: 35×22×51 Å